Protein AF-D6LDY4-F1 (afdb_monomer)

Solvent-accessible surface area (backbone atoms only — not comparable to full-atom values): 9759 Å² total; per-residue (Å²): 135,82,81,86,78,94,55,103,76,77,83,75,87,53,51,40,56,73,52,75,70,52,51,64,79,40,75,91,55,58,61,55,62,50,23,42,50,32,28,47,78,50,68,50,75,80,69,99,48,49,58,44,52,40,61,75,59,44,64,96,78,22,54,58,22,40,50,44,35,46,74,52,56,38,39,69,49,12,28,55,31,46,43,80,23,37,33,40,80,31,57,67,91,76,53,87,40,52,39,46,50,63,82,73,73,26,68,68,47,41,54,49,43,44,44,50,48,36,51,52,48,52,56,38,53,76,69,69,53,51,70,68,58,46,32,51,51,54,50,49,53,41,49,52,50,47,50,28,31,50,60,44,78,39,59,54,53,90,61,60,68,64,79,80,76,75,74,85,124

Secondary structure (DSSP, 8-state):
-PPP---TT---S---S--HHHHHHTTTS-HHHHHHHHHHHTT-PPPSSSEEEEESS-TTT-HHHHHHHHHTT--TTSGGGEEEEE-TTS-TTT-SSPPP--SSPPHHHHHHHHHHHHHHHHHHHHTT--HHHHHHHHHHHHHHHHHHHHHTSS-SSS--PPP------

Structure (mmCIF, N/CA/C/O backbone):
data_AF-D6LDY4-F1
#
_entry.id   AF-D6LDY4-F1
#
loop_
_atom_site.group_PDB
_atom_site.id
_atom_site.type_symbol
_atom_site.label_atom_id
_atom_site.label_alt_id
_atom_site.label_comp_id
_atom_site.label_asym_id
_atom_site.label_entity_id
_atom_site.label_seq_id
_atom_site.pdbx_PDB_ins_code
_atom_site.Cartn_x
_atom_site.Cartn_y
_atom_site.Cartn_z
_atom_site.occupancy
_atom_site.B_iso_or_equiv
_atom_site.auth_seq_id
_atom_site.auth_comp_id
_atom_site.auth_asym_id
_atom_site.auth_atom_id
_atom_site.pdbx_PDB_model_num
ATOM 1 N N . MET A 1 1 ? -18.710 6.575 -5.762 1.00 29.34 1 MET A N 1
ATOM 2 C CA . MET A 1 1 ? -18.469 5.718 -6.947 1.00 29.34 1 MET A CA 1
ATOM 3 C C . MET A 1 1 ? -17.266 6.291 -7.686 1.00 29.34 1 MET A C 1
ATOM 5 O O . MET A 1 1 ? -17.396 7.316 -8.341 1.00 29.34 1 MET A O 1
ATOM 9 N N . TYR A 1 2 ? -16.072 5.734 -7.476 1.00 35.38 2 TYR A N 1
ATOM 10 C CA . TYR A 1 2 ? -14.861 6.220 -8.144 1.00 35.38 2 TYR A CA 1
ATOM 11 C C . TYR A 1 2 ? -14.843 5.720 -9.589 1.00 35.38 2 TYR A C 1
ATOM 13 O O . TYR A 1 2 ? -15.071 4.534 -9.830 1.00 35.38 2 TYR A O 1
ATOM 21 N N . LYS A 1 3 ? -14.626 6.650 -10.528 1.00 30.97 3 LYS A N 1
ATOM 22 C CA . LYS A 1 3 ? -14.571 6.395 -11.970 1.00 30.97 3 LYS A CA 1
ATOM 23 C C . LYS A 1 3 ? -13.518 5.331 -12.283 1.00 30.97 3 LYS A C 1
ATOM 25 O O . LYS A 1 3 ? -12.433 5.322 -11.706 1.00 30.97 3 LYS A O 1
ATOM 30 N N . GLU A 1 4 ? -13.899 4.424 -13.168 1.00 34.44 4 GLU A N 1
ATOM 31 C CA . GLU A 1 4 ? -13.144 3.251 -13.585 1.00 34.44 4 GLU A CA 1
ATOM 32 C C . GLU A 1 4 ? -11.808 3.659 -14.212 1.00 34.44 4 GLU A C 1
ATOM 34 O O . GLU A 1 4 ? -11.767 4.323 -15.243 1.00 34.44 4 GLU A O 1
ATOM 39 N N . VAL A 1 5 ? -10.705 3.261 -13.576 1.00 41.66 5 VAL A N 1
ATOM 40 C CA . VAL A 1 5 ? -9.378 3.275 -14.197 1.00 41.66 5 VAL A CA 1
ATOM 41 C C . VAL A 1 5 ? -9.120 1.850 -14.677 1.00 41.66 5 VAL A C 1
ATOM 43 O O . VAL A 1 5 ? -8.829 0.954 -13.879 1.00 41.66 5 VAL A O 1
ATOM 46 N N . GLU A 1 6 ? -9.325 1.622 -15.972 1.00 37.75 6 GLU A N 1
ATOM 47 C CA . GLU A 1 6 ? -9.007 0.364 -16.645 1.00 37.75 6 GLU A CA 1
ATOM 48 C C . GLU A 1 6 ? -7.483 0.190 -16.706 1.00 37.75 6 GLU A C 1
A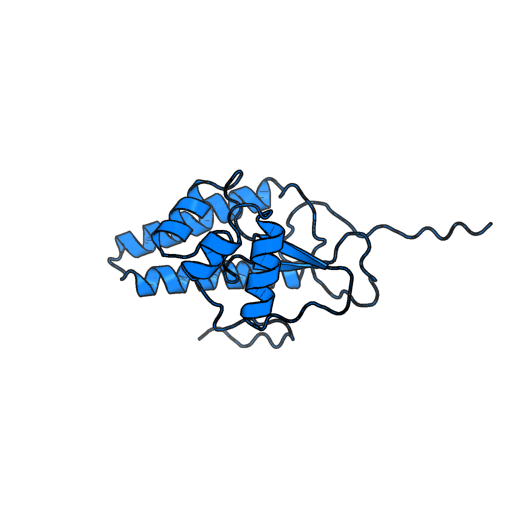TOM 50 O O . GLU A 1 6 ? -6.795 0.718 -17.574 1.00 37.75 6 GLU A O 1
ATOM 55 N N . GLY A 1 7 ? -6.935 -0.559 -15.753 1.00 40.44 7 GLY A N 1
ATOM 56 C CA . GLY A 1 7 ? -5.542 -0.986 -15.749 1.00 40.44 7 GLY A CA 1
ATOM 57 C C . GLY A 1 7 ? -5.436 -2.361 -15.106 1.00 40.44 7 GLY A C 1
ATOM 58 O O . GLY A 1 7 ? -6.039 -2.609 -14.064 1.00 40.44 7 GLY A O 1
ATOM 59 N N . LYS A 1 8 ? -4.666 -3.262 -15.724 1.00 41.66 8 LYS A N 1
ATOM 60 C CA . LYS A 1 8 ? -4.522 -4.708 -15.434 1.00 41.66 8 LYS A CA 1
ATOM 61 C C . LYS A 1 8 ? -4.072 -5.085 -14.003 1.00 41.66 8 LYS A C 1
ATOM 63 O O . LYS A 1 8 ? -3.804 -6.253 -13.748 1.00 41.66 8 LYS A O 1
ATOM 68 N N . ASN A 1 9 ? -4.023 -4.130 -13.074 1.00 42.56 9 ASN A N 1
ATOM 69 C CA . ASN A 1 9 ? -3.459 -4.251 -11.730 1.00 42.56 9 ASN A CA 1
ATOM 70 C C . ASN A 1 9 ? -4.384 -3.699 -10.620 1.00 42.56 9 ASN A C 1
ATOM 72 O O . ASN A 1 9 ? -3.908 -3.389 -9.526 1.00 42.56 9 ASN A O 1
ATOM 76 N N . LYS A 1 10 ? -5.697 -3.547 -10.862 1.00 43.72 10 LYS A N 1
ATOM 77 C CA . LYS A 1 10 ? -6.640 -3.204 -9.784 1.00 43.72 10 LYS A CA 1
ATOM 78 C C . LYS A 1 10 ? -6.802 -4.412 -8.861 1.00 43.72 10 LYS A C 1
ATOM 80 O O . LYS A 1 10 ? -7.356 -5.432 -9.258 1.00 43.72 10 LYS A O 1
ATOM 85 N N . VAL A 1 11 ? -6.325 -4.288 -7.626 1.00 51.50 11 VAL A N 1
ATOM 86 C CA . VAL A 1 11 ? -6.517 -5.313 -6.601 1.00 51.50 11 VAL A CA 1
ATOM 87 C C . VAL A 1 11 ? -7.669 -4.882 -5.695 1.00 51.50 11 VAL A C 1
ATOM 89 O O . VAL A 1 11 ? -7.511 -4.018 -4.839 1.00 51.50 11 VAL A O 1
ATOM 92 N N . THR A 1 12 ? -8.852 -5.448 -5.918 1.00 53.75 12 THR A N 1
ATOM 93 C CA . THR A 1 12 ? -10.026 -5.282 -5.046 1.00 53.75 12 THR A CA 1
ATOM 94 C C . THR A 1 12 ? -10.229 -6.537 -4.209 1.00 53.75 12 THR A C 1
ATOM 96 O O . THR A 1 12 ? -9.992 -7.632 -4.711 1.00 53.75 12 THR A O 1
ATOM 99 N N . ASN A 1 13 ? -10.715 -6.387 -2.973 1.00 58.34 13 ASN A N 1
ATOM 100 C CA . ASN A 1 13 ? -10.979 -7.483 -2.024 1.00 58.34 13 ASN A CA 1
ATOM 101 C C . ASN A 1 13 ? -9.713 -8.224 -1.566 1.00 58.34 13 ASN A C 1
ATOM 103 O O . ASN A 1 13 ? -9.595 -9.441 -1.696 1.00 58.34 13 ASN A O 1
ATOM 107 N N . ILE A 1 14 ? -8.759 -7.473 -1.018 1.00 67.38 14 ILE A N 1
ATOM 108 C CA . ILE A 1 14 ? -7.508 -8.021 -0.496 1.00 67.38 14 ILE A CA 1
ATOM 109 C C . ILE A 1 14 ? -7.706 -8.524 0.947 1.00 67.38 14 ILE A C 1
ATOM 111 O O . ILE A 1 14 ? -8.329 -7.820 1.745 1.00 67.38 14 ILE A O 1
ATOM 115 N N . PRO A 1 15 ? -7.172 -9.703 1.325 1.00 66.31 15 PRO A N 1
ATOM 116 C CA . PRO A 1 15 ? -7.128 -10.153 2.710 1.00 66.31 15 PRO A CA 1
ATOM 117 C C . PRO A 1 15 ? -6.442 -9.121 3.607 1.00 66.31 15 PRO A C 1
ATOM 119 O O . PRO A 1 15 ? -5.297 -8.734 3.372 1.00 66.31 15 PRO A O 1
ATOM 122 N N . LYS A 1 16 ? -7.166 -8.705 4.648 1.00 66.75 16 LYS A N 1
ATOM 123 C CA . LYS A 1 16 ? -6.793 -7.599 5.538 1.00 66.75 16 LYS A CA 1
ATOM 124 C C . LYS A 1 16 ? -5.811 -8.018 6.627 1.00 66.75 16 LYS A C 1
ATOM 126 O O . LYS A 1 16 ? -5.003 -7.202 7.055 1.00 66.75 16 LYS A O 1
ATOM 131 N N . ASN A 1 17 ? -5.845 -9.292 7.021 1.00 69.38 17 ASN A N 1
ATOM 132 C CA . ASN A 1 17 ? -5.024 -9.852 8.086 1.00 69.38 17 ASN A CA 1
ATOM 133 C C . ASN A 1 17 ? -4.509 -11.244 7.738 1.00 69.38 17 ASN A C 1
ATOM 135 O O . ASN A 1 17 ? -5.203 -12.040 7.105 1.00 69.38 17 ASN A O 1
ATOM 139 N N . LEU A 1 18 ? -3.325 -11.549 8.265 1.00 68.12 18 LEU A N 1
ATOM 140 C CA . LEU A 1 18 ? -2.859 -12.921 8.410 1.00 68.12 18 LEU A CA 1
ATOM 141 C C . LEU A 1 18 ? -3.775 -13.672 9.381 1.00 68.12 18 LEU A C 1
ATOM 143 O O . LEU A 1 18 ? -4.138 -13.172 10.448 1.00 68.12 18 LEU A O 1
ATOM 147 N N . THR A 1 19 ? -4.085 -14.922 9.067 1.00 73.69 19 THR A N 1
ATOM 148 C CA . THR A 1 19 ? -4.663 -15.838 10.053 1.00 73.69 19 THR A CA 1
ATOM 149 C C . THR A 1 19 ? -3.661 -16.104 11.184 1.00 73.69 19 THR A C 1
ATOM 151 O O . THR A 1 19 ? -2.444 -16.040 10.989 1.00 73.69 19 THR A O 1
ATOM 154 N N . LYS A 1 20 ? -4.144 -16.491 12.375 1.00 71.75 20 LYS A N 1
ATOM 155 C CA . LYS A 1 20 ? -3.275 -16.886 13.508 1.00 71.75 20 LYS A CA 1
ATOM 156 C C . LYS A 1 20 ? -2.221 -17.926 13.106 1.00 71.75 20 LYS A C 1
ATOM 158 O O . LYS A 1 20 ? -1.053 -17.803 13.463 1.00 71.75 20 LYS A O 1
ATOM 163 N N . LYS A 1 21 ? -2.628 -18.896 12.284 1.00 75.69 21 LYS A N 1
ATOM 164 C CA . LYS A 1 21 ? -1.757 -19.938 11.731 1.00 75.69 21 LYS A CA 1
ATOM 165 C C . LYS A 1 21 ? -0.686 -19.369 10.798 1.00 75.69 21 LYS A C 1
ATOM 167 O O . LYS A 1 21 ? 0.436 -19.868 10.773 1.00 75.69 21 LYS A O 1
ATOM 172 N N . GLU A 1 22 ? -0.999 -18.352 10.002 1.00 77.19 22 GLU A N 1
ATOM 173 C CA . GLU A 1 22 ? 0.002 -17.714 9.147 1.00 77.19 22 GLU A CA 1
ATOM 174 C C . GLU A 1 22 ? 0.990 -16.869 9.950 1.00 77.19 22 GLU A C 1
ATOM 176 O O . GLU A 1 22 ? 2.180 -16.929 9.652 1.00 77.19 22 GLU A O 1
ATOM 181 N N . MET A 1 23 ? 0.543 -16.153 10.986 1.00 72.56 23 MET A N 1
ATOM 182 C CA . MET A 1 23 ? 1.443 -15.412 11.879 1.00 72.56 23 MET A CA 1
ATOM 183 C C . MET A 1 23 ? 2.473 -16.342 12.536 1.00 72.56 23 MET A C 1
ATOM 185 O O . MET A 1 23 ? 3.674 -16.073 12.498 1.00 72.56 23 MET A O 1
ATOM 189 N N . GLU A 1 24 ? 2.027 -17.485 13.059 1.00 74.50 24 GLU A N 1
ATOM 190 C CA . GLU A 1 24 ? 2.900 -18.475 13.699 1.00 74.50 24 GLU A CA 1
ATOM 191 C C . GLU A 1 24 ? 3.917 -19.080 12.717 1.00 74.50 24 GLU A C 1
ATOM 193 O O . GLU A 1 24 ? 5.118 -19.111 12.987 1.00 74.50 24 GLU A O 1
ATOM 198 N N . ASN A 1 25 ? 3.467 -19.441 11.512 1.00 78.81 25 ASN A N 1
ATOM 199 C CA . ASN A 1 25 ? 4.325 -19.972 10.445 1.00 78.81 25 ASN A CA 1
ATOM 200 C C . ASN A 1 25 ? 5.356 -18.970 9.897 1.00 78.81 25 ASN A C 1
ATOM 202 O O . ASN A 1 25 ? 6.227 -19.339 9.097 1.00 78.81 25 ASN A O 1
ATOM 206 N N . ASN A 1 26 ? 5.231 -17.695 10.257 1.00 80.38 26 ASN A N 1
ATOM 207 C CA . ASN A 1 26 ? 6.032 -16.608 9.716 1.00 80.38 26 ASN A CA 1
ATOM 208 C C . ASN A 1 26 ? 6.935 -15.938 10.763 1.00 80.38 26 ASN A C 1
ATOM 210 O O . ASN A 1 26 ? 7.699 -15.050 10.394 1.00 80.38 26 ASN A O 1
ATOM 214 N N . LYS A 1 27 ? 6.940 -16.419 12.016 1.00 74.44 27 LYS A N 1
ATOM 215 C CA . LYS A 1 27 ? 7.660 -15.827 13.161 1.00 74.44 27 LYS A CA 1
ATOM 216 C C . LYS A 1 27 ? 9.156 -15.551 12.928 1.00 74.44 27 LYS A C 1
ATOM 218 O O . LYS A 1 27 ? 9.689 -14.609 13.498 1.00 74.44 27 LYS A O 1
ATOM 223 N N . ASN A 1 28 ? 9.816 -16.328 12.064 1.00 82.31 28 ASN A N 1
ATOM 224 C CA . ASN A 1 28 ? 11.250 -16.197 11.756 1.00 82.31 28 ASN A CA 1
ATOM 225 C C . ASN A 1 28 ? 11.534 -15.738 10.311 1.00 82.31 28 ASN A C 1
ATOM 227 O O . ASN A 1 28 ? 12.648 -15.903 9.815 1.00 82.31 28 ASN A O 1
ATOM 231 N N . LYS A 1 29 ? 10.533 -15.221 9.586 1.00 86.38 29 LYS A N 1
ATOM 232 C CA . LYS A 1 29 ? 10.688 -14.789 8.188 1.00 86.38 29 LYS A CA 1
ATOM 233 C C . LYS A 1 29 ? 10.814 -13.276 8.094 1.00 86.38 29 LYS A C 1
ATOM 235 O O . LYS A 1 29 ? 10.184 -12.538 8.837 1.00 86.38 29 LYS A O 1
ATOM 240 N N . ALA A 1 30 ? 11.578 -12.810 7.110 1.00 88.44 30 ALA A N 1
ATOM 241 C CA . ALA A 1 30 ? 11.632 -11.389 6.792 1.00 88.44 30 ALA A CA 1
ATOM 242 C C . ALA A 1 30 ? 10.253 -10.877 6.336 1.00 88.44 30 ALA A C 1
ATOM 244 O O . ALA A 1 30 ? 9.633 -11.503 5.474 1.00 88.44 30 ALA A O 1
ATOM 245 N N . ASN A 1 31 ? 9.836 -9.697 6.813 1.00 89.69 31 ASN A N 1
ATOM 246 C CA . ASN A 1 31 ? 8.549 -9.061 6.480 1.00 89.69 31 ASN A CA 1
ATOM 247 C C . ASN A 1 31 ? 8.245 -9.072 4.973 1.00 89.69 31 ASN A C 1
ATOM 249 O O . ASN A 1 31 ? 7.165 -9.461 4.546 1.00 89.69 31 ASN A O 1
ATOM 253 N N . SER A 1 32 ? 9.226 -8.746 4.124 1.00 87.88 32 SER A N 1
ATOM 254 C CA . SER A 1 32 ? 9.041 -8.773 2.658 1.00 87.88 32 SER A CA 1
ATOM 255 C C . SER A 1 32 ? 8.679 -10.154 2.085 1.00 87.88 32 SER A C 1
ATOM 257 O O . SER A 1 32 ? 7.944 -10.233 1.107 1.00 87.88 32 SER A O 1
ATOM 259 N N . LYS A 1 33 ? 9.153 -11.253 2.690 1.00 92.19 33 LYS A N 1
ATOM 260 C CA . LYS A 1 33 ? 8.790 -12.623 2.289 1.00 92.19 33 LYS A CA 1
ATOM 261 C C . LYS A 1 33 ? 7.397 -13.006 2.781 1.00 92.19 33 LYS A C 1
ATOM 263 O O . LYS A 1 33 ? 6.709 -13.769 2.109 1.00 92.19 33 LYS A O 1
ATOM 268 N N . ILE A 1 34 ? 6.993 -12.483 3.938 1.00 92.75 34 ILE A N 1
ATOM 269 C CA . ILE A 1 34 ? 5.633 -12.644 4.460 1.00 92.75 34 ILE A CA 1
ATOM 270 C C . ILE A 1 34 ? 4.658 -11.934 3.521 1.00 92.75 34 ILE A C 1
ATOM 272 O O . ILE A 1 34 ? 3.745 -12.577 3.007 1.00 92.75 34 ILE A O 1
ATOM 276 N N . LEU A 1 35 ? 4.921 -10.659 3.219 1.00 92.94 35 LEU A N 1
ATOM 277 C CA . LEU A 1 35 ? 4.114 -9.854 2.307 1.00 92.94 35 LEU A CA 1
ATOM 278 C C . LEU A 1 35 ? 4.014 -10.481 0.911 1.00 92.94 35 LEU A C 1
ATOM 280 O O . LEU A 1 35 ? 2.925 -10.573 0.359 1.00 92.94 35 LEU A O 1
ATOM 284 N N . ASP A 1 36 ? 5.129 -10.971 0.358 1.00 93.69 36 ASP A N 1
ATOM 285 C CA . ASP A 1 36 ? 5.141 -11.671 -0.932 1.00 93.69 36 ASP A CA 1
ATOM 286 C C . ASP A 1 36 ? 4.162 -12.852 -0.959 1.00 93.69 36 ASP A C 1
ATOM 288 O O . ASP A 1 36 ? 3.430 -13.046 -1.928 1.00 93.69 36 ASP A O 1
ATOM 292 N N . LYS A 1 37 ? 4.126 -13.645 0.117 1.00 91.81 37 LYS A N 1
ATOM 293 C CA . LYS A 1 37 ? 3.194 -14.767 0.231 1.00 91.81 37 LYS A CA 1
ATOM 294 C C . LYS A 1 37 ? 1.752 -14.286 0.392 1.00 91.81 37 LYS A C 1
ATOM 296 O O . LYS A 1 37 ? 0.860 -14.884 -0.198 1.00 91.81 37 LYS A O 1
ATOM 301 N N . GLN A 1 38 ? 1.523 -13.223 1.161 1.00 90.31 38 GLN A N 1
ATOM 302 C CA . GLN A 1 38 ? 0.185 -12.660 1.349 1.00 90.31 38 GLN A CA 1
ATOM 303 C C . GLN A 1 38 ? -0.390 -12.110 0.042 1.00 90.31 38 GLN A C 1
ATOM 305 O O . GLN A 1 38 ? -1.533 -12.412 -0.281 1.00 90.31 38 GLN A O 1
ATOM 310 N N . LEU A 1 39 ? 0.407 -11.391 -0.753 1.00 91.50 39 LEU A N 1
ATOM 311 C CA . LEU A 1 39 ? 0.003 -10.920 -2.081 1.00 91.50 39 LEU A CA 1
ATOM 312 C C . LEU A 1 39 ? -0.412 -12.091 -2.989 1.00 91.50 39 LEU A C 1
ATOM 314 O O . LEU A 1 39 ? -1.477 -12.050 -3.599 1.00 91.50 39 LEU A O 1
ATOM 318 N N . GLN A 1 40 ? 0.370 -13.172 -3.019 1.00 90.62 40 GLN A N 1
ATOM 319 C CA . GLN A 1 40 ? 0.029 -14.371 -3.798 1.00 90.62 40 GLN A CA 1
ATOM 320 C C . GLN A 1 40 ? -1.230 -15.081 -3.281 1.00 90.62 40 GLN A C 1
ATOM 322 O O . GLN A 1 40 ? -2.091 -15.446 -4.078 1.00 90.62 40 GLN A O 1
ATOM 327 N N . ASN A 1 41 ? -1.372 -15.242 -1.960 1.00 86.81 41 ASN A N 1
ATOM 328 C CA . ASN A 1 41 ? -2.572 -15.815 -1.339 1.00 86.81 41 ASN A CA 1
ATOM 329 C C . ASN A 1 41 ? -3.828 -14.980 -1.646 1.00 86.81 41 ASN A C 1
ATOM 331 O O . ASN A 1 41 ? -4.916 -15.530 -1.781 1.00 86.81 41 ASN A O 1
ATOM 335 N N . ALA A 1 42 ? -3.664 -13.663 -1.791 1.00 84.88 42 ALA A N 1
ATOM 336 C CA . ALA A 1 42 ? -4.703 -12.720 -2.194 1.00 84.88 42 ALA A CA 1
ATOM 337 C C . ALA A 1 42 ? -5.021 -12.744 -3.701 1.00 84.88 42 ALA A C 1
ATOM 339 O O . ALA A 1 42 ? -5.832 -11.948 -4.168 1.00 84.88 42 ALA A O 1
ATOM 340 N N . GLY A 1 43 ? -4.363 -13.604 -4.485 1.00 86.94 43 GLY A N 1
ATOM 341 C CA . GLY A 1 43 ? -4.541 -13.675 -5.935 1.00 86.94 43 GLY A CA 1
ATOM 342 C C . GLY A 1 43 ? -3.829 -12.569 -6.720 1.00 86.94 43 GLY A C 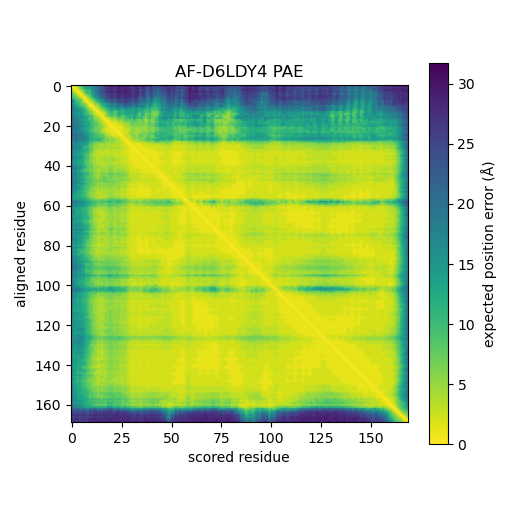1
ATOM 343 O O . GLY A 1 43 ? -4.025 -12.467 -7.933 1.00 86.94 43 GLY A O 1
ATOM 344 N N . VAL A 1 44 ? -2.976 -11.760 -6.076 1.00 87.06 44 VAL A N 1
ATOM 345 C CA . VAL A 1 44 ? -2.143 -10.771 -6.772 1.00 87.06 44 VAL A CA 1
ATOM 346 C C . VAL A 1 44 ? -1.064 -11.512 -7.548 1.00 87.06 44 VAL A C 1
ATOM 348 O O . VAL A 1 44 ? -0.128 -12.080 -6.979 1.00 87.06 44 VAL A O 1
ATOM 351 N N . LYS A 1 45 ? -1.197 -11.516 -8.875 1.00 87.81 45 LYS A N 1
ATOM 352 C CA . LYS A 1 45 ? -0.229 -12.161 -9.761 1.00 87.81 45 LYS A CA 1
ATOM 353 C C . LYS A 1 45 ? 1.079 -11.378 -9.755 1.00 87.81 45 LYS A C 1
ATOM 355 O O . LYS A 1 45 ? 1.080 -10.155 -9.880 1.00 87.81 45 LYS A O 1
ATOM 360 N N . LYS A 1 46 ? 2.199 -12.097 -9.652 1.00 90.94 46 LYS A N 1
ATOM 361 C CA . LYS A 1 46 ? 3.513 -11.503 -9.897 1.00 90.94 46 LYS A CA 1
ATOM 362 C C . LYS A 1 46 ? 3.600 -11.061 -11.359 1.00 90.94 46 LYS A C 1
ATOM 364 O O . LYS A 1 46 ? 3.264 -11.863 -12.233 1.00 90.94 46 LYS A O 1
ATOM 369 N N . PRO A 1 47 ? 4.052 -9.829 -11.626 1.00 91.19 47 PRO A N 1
ATOM 370 C CA . PRO A 1 47 ? 4.353 -9.403 -12.983 1.00 91.19 47 PRO A CA 1
ATOM 371 C C . PRO A 1 47 ? 5.418 -10.290 -13.641 1.00 91.19 47 PRO A C 1
ATOM 373 O O . PRO A 1 47 ? 6.289 -10.829 -12.955 1.00 91.19 47 PRO A O 1
ATOM 376 N N . ASP A 1 48 ? 5.386 -10.392 -14.972 1.00 91.31 48 ASP A N 1
ATOM 377 C CA . ASP A 1 48 ? 6.366 -11.142 -15.778 1.00 91.31 48 ASP A CA 1
ATOM 378 C C . ASP A 1 48 ? 7.693 -10.369 -15.961 1.00 91.31 48 ASP A C 1
ATOM 380 O O . ASP A 1 48 ? 8.234 -10.224 -17.055 1.00 91.31 48 ASP A O 1
ATOM 384 N N . TYR A 1 49 ? 8.221 -9.819 -14.868 1.00 93.31 49 TYR A N 1
ATOM 385 C CA . TYR A 1 49 ? 9.533 -9.179 -14.789 1.00 93.31 49 TYR A CA 1
AT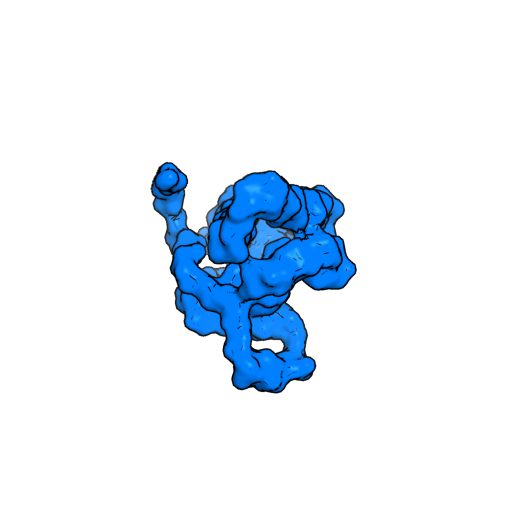OM 386 C C . TYR A 1 49 ? 10.109 -9.329 -13.377 1.00 93.31 49 TYR A C 1
ATOM 388 O O . TYR A 1 49 ? 9.394 -9.641 -12.421 1.00 93.31 49 TYR A O 1
ATOM 396 N N . ASN A 1 50 ? 11.413 -9.072 -13.217 1.00 94.88 50 ASN A N 1
ATOM 397 C CA . ASN A 1 50 ? 12.058 -9.112 -11.902 1.00 94.88 50 ASN A CA 1
ATOM 398 C C . ASN A 1 50 ? 11.428 -8.073 -10.967 1.00 94.88 50 ASN A C 1
ATOM 400 O O . ASN A 1 50 ? 11.727 -6.882 -11.066 1.00 94.88 50 ASN A O 1
ATOM 404 N N . CYS A 1 51 ? 10.593 -8.525 -10.037 1.00 95.38 51 CYS A N 1
ATOM 405 C CA . CYS A 1 51 ? 9.857 -7.693 -9.094 1.00 95.38 51 CYS A CA 1
ATOM 406 C C . CYS A 1 51 ? 10.116 -8.106 -7.640 1.00 95.38 51 CYS A C 1
ATOM 408 O O . CYS A 1 51 ? 10.623 -9.192 -7.350 1.00 95.38 51 CYS A O 1
ATOM 410 N N . ALA A 1 52 ? 9.760 -7.222 -6.712 1.00 95.12 52 ALA A N 1
ATOM 411 C CA . ALA A 1 52 ? 9.778 -7.491 -5.281 1.00 95.12 52 ALA A CA 1
ATOM 412 C C . ALA A 1 52 ? 8.512 -6.941 -4.614 1.00 95.12 52 ALA A C 1
ATOM 414 O O . ALA A 1 52 ? 7.955 -5.935 -5.056 1.00 95.12 52 ALA A O 1
ATOM 415 N N . ALA A 1 53 ? 8.070 -7.608 -3.546 1.00 95.19 53 ALA A N 1
ATOM 416 C CA . ALA A 1 53 ? 6.994 -7.112 -2.698 1.00 95.19 53 ALA A CA 1
ATOM 417 C C . ALA A 1 53 ? 7.471 -5.878 -1.915 1.00 95.19 53 ALA A C 1
ATOM 419 O O . ALA A 1 53 ? 8.491 -5.933 -1.219 1.00 95.19 53 ALA A O 1
ATOM 420 N N . HIS A 1 54 ? 6.720 -4.788 -2.031 1.00 95.00 54 HIS A N 1
ATOM 421 C CA . HIS A 1 54 ? 6.953 -3.513 -1.371 1.00 95.00 54 HIS A CA 1
ATOM 422 C C . HIS A 1 54 ? 5.839 -3.229 -0.365 1.00 95.00 54 HIS A C 1
ATOM 424 O O . HIS A 1 54 ? 4.660 -3.277 -0.718 1.00 95.00 54 HIS A O 1
ATOM 430 N N . HIS A 1 55 ? 6.223 -2.908 0.866 1.00 95.12 55 HIS A N 1
ATOM 431 C CA . HIS A 1 55 ? 5.320 -2.391 1.891 1.00 95.12 55 HIS A CA 1
ATOM 432 C C . HIS A 1 55 ? 4.985 -0.929 1.597 1.00 95.12 55 HIS A C 1
ATOM 434 O O . HIS A 1 55 ? 5.904 -0.119 1.486 1.00 95.12 55 HIS A O 1
ATOM 440 N N . LEU A 1 56 ? 3.698 -0.586 1.500 1.00 95.50 56 LEU A N 1
ATOM 441 C CA . LEU A 1 56 ? 3.267 0.802 1.308 1.00 95.50 56 LEU A CA 1
ATOM 442 C C . LEU A 1 56 ? 3.628 1.635 2.544 1.00 95.50 56 LEU A C 1
ATOM 444 O O . LEU A 1 56 ? 4.369 2.610 2.428 1.00 95.50 56 LEU A O 1
ATOM 448 N N . VAL A 1 57 ? 3.183 1.192 3.721 1.00 95.88 57 VAL A N 1
ATOM 449 C CA . VAL A 1 57 ? 3.584 1.703 5.038 1.00 95.88 57 VAL A CA 1
ATOM 450 C C . VAL A 1 57 ? 4.568 0.725 5.681 1.00 95.88 57 VAL A C 1
ATOM 452 O O . VAL A 1 57 ? 4.359 -0.486 5.630 1.00 95.88 57 VAL A O 1
ATOM 455 N N . SER A 1 58 ? 5.643 1.234 6.294 1.00 87.81 58 SER A N 1
ATOM 456 C CA . SER A 1 58 ? 6.661 0.428 6.992 1.00 87.81 58 SER A CA 1
ATOM 457 C C . SER A 1 58 ? 6.737 0.783 8.477 1.00 87.81 58 SER A C 1
ATOM 459 O O . SER A 1 58 ? 6.956 1.940 8.825 1.00 87.81 58 SER A O 1
ATOM 461 N N . ASP A 1 59 ? 6.682 -0.238 9.330 1.00 80.31 59 ASP A N 1
ATOM 462 C CA . ASP A 1 59 ? 6.735 -0.157 10.796 1.00 80.31 59 ASP A CA 1
ATOM 463 C C . ASP A 1 59 ? 7.879 0.699 11.358 1.00 80.31 59 ASP A C 1
ATOM 465 O O . ASP A 1 59 ? 7.641 1.636 12.118 1.00 80.31 59 ASP A O 1
ATOM 469 N N . ALA A 1 60 ? 9.122 0.427 10.960 1.00 84.12 60 ALA A N 1
ATOM 470 C CA . ALA A 1 60 ? 10.298 1.060 11.553 1.00 84.12 60 ALA A CA 1
ATOM 471 C C . ALA A 1 60 ? 10.461 2.543 11.181 1.00 84.12 60 ALA A C 1
ATOM 473 O O . ALA A 1 60 ? 11.177 3.276 11.861 1.00 84.12 60 ALA A O 1
ATOM 474 N N . THR A 1 61 ? 9.849 2.988 10.078 1.00 89.00 61 THR A N 1
ATOM 475 C CA . THR A 1 61 ? 10.088 4.332 9.512 1.00 89.00 61 THR A CA 1
ATOM 476 C C . THR A 1 61 ? 8.831 5.182 9.361 1.00 89.00 61 THR A C 1
ATOM 478 O O . THR A 1 61 ? 8.950 6.361 9.033 1.00 89.00 61 THR A O 1
ATOM 481 N N . MET A 1 62 ? 7.656 4.601 9.611 1.00 95.75 62 MET A N 1
ATOM 482 C CA . MET A 1 62 ? 6.348 5.257 9.596 1.00 95.75 62 MET A CA 1
ATOM 483 C C . MET A 1 62 ? 5.494 4.747 10.780 1.00 95.75 62 MET A C 1
ATOM 485 O O . MET A 1 62 ? 4.518 4.008 10.588 1.00 95.75 62 MET A O 1
ATOM 489 N N . PRO A 1 63 ? 5.879 5.070 12.031 1.00 96.50 63 PRO A N 1
ATOM 490 C CA . PRO A 1 63 ? 5.246 4.517 13.226 1.00 96.50 63 PRO A CA 1
ATOM 491 C C . PRO A 1 63 ? 3.805 4.999 13.469 1.00 96.50 63 PRO A C 1
ATOM 493 O O . PRO A 1 63 ? 2.998 4.216 13.974 1.00 96.50 63 PRO A O 1
ATOM 496 N N . LYS A 1 64 ? 3.441 6.246 13.131 1.00 97.62 64 LYS A N 1
ATOM 497 C CA . LYS A 1 64 ? 2.068 6.751 13.316 1.00 97.62 64 LYS A CA 1
ATOM 498 C C . LYS A 1 64 ? 1.125 6.128 12.301 1.00 97.62 64 LYS A C 1
ATOM 500 O O . LYS A 1 64 ? 0.065 5.645 12.694 1.00 97.62 64 LYS A O 1
ATOM 505 N N . ALA A 1 65 ? 1.538 6.067 11.034 1.00 98.00 65 ALA A N 1
ATOM 506 C CA . ALA A 1 65 ? 0.769 5.392 9.994 1.00 98.00 65 ALA A CA 1
ATOM 507 C C . ALA A 1 65 ? 0.575 3.912 10.349 1.00 98.00 65 ALA A C 1
ATOM 509 O O . ALA A 1 65 ? -0.543 3.408 10.333 1.00 98.00 65 ALA A O 1
ATOM 510 N N . THR A 1 66 ? 1.641 3.235 10.787 1.00 96.88 66 THR A N 1
ATOM 511 C CA . THR A 1 66 ? 1.570 1.834 11.233 1.00 96.88 66 THR A CA 1
ATOM 512 C C . THR A 1 66 ? 0.613 1.651 12.411 1.00 96.88 66 THR A C 1
ATOM 514 O O . THR A 1 66 ? -0.182 0.713 12.426 1.00 96.88 66 THR A O 1
ATOM 517 N N . LYS A 1 67 ? 0.652 2.547 13.405 1.00 96.81 67 LYS A N 1
ATOM 518 C CA . LYS A 1 67 ? -0.258 2.500 14.557 1.00 96.81 67 LYS A CA 1
ATOM 519 C C . LYS A 1 67 ? -1.719 2.676 14.135 1.00 96.81 67 LYS A C 1
ATOM 521 O O . LYS A 1 67 ? -2.569 1.937 14.627 1.00 96.81 67 LYS A O 1
ATOM 526 N N . ALA A 1 68 ? -2.002 3.622 13.242 1.00 97.38 68 ALA A N 1
ATOM 527 C CA . ALA A 1 68 ? -3.346 3.862 12.724 1.00 97.38 68 ALA A CA 1
ATOM 528 C C . ALA A 1 68 ? -3.872 2.654 11.928 1.00 97.38 68 ALA A C 1
ATOM 530 O O . ALA A 1 68 ? -4.964 2.175 12.218 1.00 97.38 68 ALA A O 1
ATOM 531 N N . LEU A 1 69 ? -3.069 2.082 11.023 1.00 96.69 69 LEU A N 1
ATOM 532 C CA . LEU A 1 69 ? -3.447 0.867 10.287 1.00 96.69 69 LEU A CA 1
ATOM 533 C C . LEU A 1 69 ? -3.737 -0.315 11.224 1.00 96.69 69 LEU A C 1
ATOM 535 O O . LEU A 1 69 ? -4.781 -0.956 11.109 1.00 96.69 69 LEU A O 1
ATOM 539 N N . ASN A 1 70 ? -2.866 -0.564 12.206 1.00 94.75 70 ASN A N 1
ATOM 540 C CA . ASN A 1 70 ? -3.060 -1.648 13.171 1.00 94.75 70 ASN A CA 1
ATOM 541 C C . ASN A 1 70 ? -4.318 -1.455 14.032 1.00 94.75 70 ASN A C 1
ATOM 543 O O . ASN A 1 70 ? -5.006 -2.435 14.318 1.00 94.75 70 ASN A O 1
ATOM 547 N N . LYS A 1 71 ? -4.646 -0.212 14.427 1.00 96.06 71 LYS A N 1
ATOM 548 C CA . LYS A 1 71 ? -5.882 0.102 15.172 1.00 96.06 71 LYS A CA 1
ATOM 549 C C . LYS A 1 71 ? -7.114 -0.391 14.411 1.00 96.06 71 LYS A C 1
ATOM 551 O O . LYS A 1 71 ? -8.005 -0.972 15.023 1.00 96.06 71 LYS A O 1
ATOM 556 N N . TYR A 1 72 ? -7.110 -0.243 13.089 1.00 95.06 72 TYR A N 1
ATOM 557 C CA . TYR A 1 72 ? -8.196 -0.655 12.199 1.00 95.06 72 TYR A CA 1
ATOM 558 C C . TYR A 1 72 ? -7.960 -2.010 11.521 1.00 95.06 72 TYR A C 1
ATOM 560 O O . TYR A 1 72 ? -8.571 -2.321 10.501 1.00 95.06 72 TYR A O 1
ATOM 568 N N . GLY A 1 73 ? -7.105 -2.854 12.107 1.00 92.06 73 GLY A N 1
ATOM 569 C CA . GLY A 1 73 ? -6.978 -4.253 11.707 1.00 92.06 73 GLY A CA 1
ATOM 570 C C . GLY A 1 73 ? -6.349 -4.449 10.329 1.00 92.06 73 GLY A C 1
ATOM 571 O O . GLY A 1 73 ? -6.688 -5.420 9.657 1.00 92.06 73 GLY A O 1
ATOM 572 N N . ILE A 1 74 ? -5.467 -3.541 9.906 1.00 92.06 74 ILE A N 1
ATOM 573 C CA . ILE A 1 74 ? -4.641 -3.672 8.702 1.00 92.06 74 ILE A CA 1
ATOM 574 C C . ILE A 1 74 ? -3.200 -3.919 9.157 1.00 92.06 74 ILE A C 1
ATOM 576 O O . ILE A 1 74 ? -2.474 -2.994 9.519 1.00 92.06 74 ILE A O 1
ATOM 580 N N . GLU A 1 75 ? -2.793 -5.188 9.178 1.00 90.25 75 GLU A N 1
ATOM 581 C CA . GLU A 1 75 ? -1.461 -5.593 9.644 1.00 90.25 75 GLU A CA 1
ATOM 582 C C . GLU A 1 75 ? -0.358 -5.222 8.634 1.00 90.25 75 GLU A C 1
ATOM 584 O O . GLU A 1 75 ? -0.596 -5.149 7.427 1.00 90.25 75 GLU A O 1
ATOM 589 N N . ILE A 1 76 ? 0.878 -4.997 9.098 1.00 89.75 76 ILE A N 1
ATOM 590 C CA . ILE A 1 76 ? 1.959 -4.486 8.238 1.00 89.75 76 ILE A CA 1
ATOM 591 C C . ILE A 1 76 ? 2.267 -5.408 7.048 1.00 89.75 76 ILE A C 1
ATOM 593 O O . ILE A 1 76 ? 2.540 -4.928 5.954 1.00 89.75 76 ILE A O 1
ATOM 597 N N . ASN A 1 77 ? 2.197 -6.724 7.218 1.00 91.88 77 ASN A N 1
ATOM 598 C CA . ASN A 1 77 ? 2.417 -7.722 6.176 1.00 91.88 77 ASN A CA 1
ATOM 599 C C . ASN A 1 77 ? 1.132 -8.134 5.447 1.00 91.88 77 ASN A C 1
ATOM 601 O O . ASN A 1 77 ? 1.183 -9.031 4.602 1.00 91.88 77 ASN A O 1
ATOM 605 N N . SER A 1 78 ? 0.003 -7.491 5.747 1.00 90.88 78 SER A N 1
ATOM 606 C CA . SER A 1 78 ? -1.234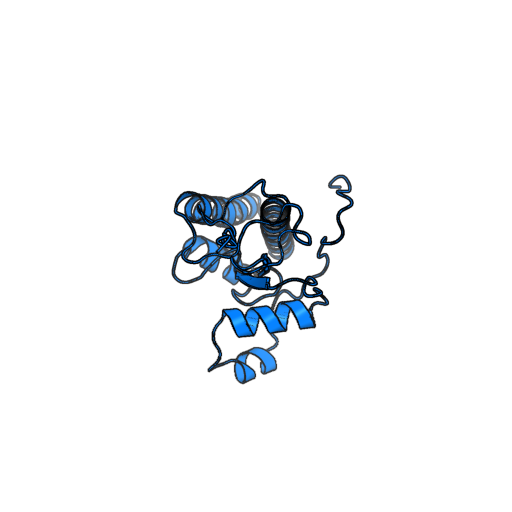 -7.630 4.990 1.00 90.88 78 SER A CA 1
ATOM 607 C C . SER A 1 78 ? -0.999 -7.334 3.514 1.00 90.88 78 SER A C 1
ATOM 609 O O . SER A 1 78 ? -0.302 -6.381 3.155 1.00 90.88 78 SER A O 1
ATOM 611 N N . ALA A 1 79 ? -1.642 -8.103 2.638 1.00 91.50 79 ALA A N 1
ATOM 612 C CA . ALA A 1 79 ? -1.616 -7.811 1.212 1.00 91.50 79 ALA A CA 1
ATOM 613 C C . ALA A 1 79 ? -2.216 -6.419 0.912 1.00 91.50 79 ALA A C 1
ATOM 615 O O . ALA A 1 79 ? -1.799 -5.769 -0.050 1.00 91.50 79 ALA A O 1
ATOM 616 N N . THR A 1 80 ? -3.127 -5.917 1.761 1.00 91.75 80 THR A N 1
ATOM 617 C CA . THR A 1 80 ? -3.689 -4.559 1.671 1.00 91.75 80 THR A CA 1
ATOM 618 C C . THR A 1 80 ? -2.603 -3.486 1.758 1.00 91.75 80 THR A C 1
ATOM 620 O O . THR A 1 80 ? -2.699 -2.464 1.081 1.00 91.75 80 THR A O 1
ATOM 623 N N . ASN A 1 81 ? -1.531 -3.743 2.507 1.00 94.88 81 ASN A N 1
ATOM 624 C CA . ASN A 1 81 ? -0.381 -2.855 2.663 1.00 94.88 81 ASN A CA 1
ATOM 625 C C . ASN A 1 81 ? 0.764 -3.181 1.675 1.00 94.88 81 ASN A C 1
ATOM 627 O O . ASN A 1 81 ? 1.908 -2.775 1.877 1.00 94.88 81 ASN A O 1
ATOM 631 N N . GLY A 1 82 ? 0.485 -3.940 0.608 1.00 94.06 82 GLY A N 1
ATOM 632 C CA . GLY A 1 82 ? 1.494 -4.415 -0.339 1.00 94.06 82 GLY A CA 1
ATOM 633 C C . GLY A 1 82 ? 1.274 -4.026 -1.795 1.00 94.06 82 GLY A C 1
ATOM 634 O O . GLY A 1 82 ? 0.147 -3.813 -2.250 1.00 94.06 82 GLY A O 1
ATOM 635 N N . VAL A 1 83 ? 2.374 -4.010 -2.549 1.00 94.81 83 VAL A N 1
ATOM 636 C CA . VAL A 1 83 ? 2.402 -3.908 -4.016 1.00 94.81 83 VAL A CA 1
ATOM 637 C C . VAL A 1 83 ? 3.638 -4.617 -4.582 1.00 94.81 83 VAL A C 1
ATOM 639 O O . VAL A 1 83 ? 4.675 -4.679 -3.923 1.00 94.81 83 VAL A O 1
ATOM 642 N N . TYR A 1 84 ? 3.554 -5.153 -5.802 1.00 95.69 84 TYR A N 1
ATOM 643 C CA . TYR A 1 84 ? 4.731 -5.613 -6.542 1.00 95.69 84 TYR A CA 1
ATOM 644 C C . TYR A 1 84 ? 5.319 -4.484 -7.368 1.00 95.69 84 TYR A C 1
ATOM 646 O O . TYR A 1 84 ? 4.623 -3.900 -8.192 1.00 95.69 84 TYR A O 1
ATOM 654 N N . LEU A 1 85 ? 6.611 -4.225 -7.188 1.00 95.75 85 LEU A N 1
ATOM 655 C CA . LEU A 1 85 ? 7.327 -3.206 -7.947 1.00 95.75 85 LEU A CA 1
ATOM 656 C C . LEU A 1 85 ? 8.548 -3.799 -8.649 1.00 95.75 85 LEU A C 1
ATOM 658 O O . LEU A 1 85 ? 9.192 -4.703 -8.098 1.00 95.75 85 LEU A O 1
ATOM 662 N N . PRO A 1 86 ? 8.876 -3.325 -9.861 1.00 96.38 86 PRO A N 1
ATOM 663 C CA . PRO A 1 86 ? 10.033 -3.796 -10.605 1.00 96.38 86 PRO A CA 1
ATOM 664 C C . PRO A 1 86 ? 11.329 -3.485 -9.851 1.00 96.38 86 PRO A C 1
ATOM 666 O O . PRO A 1 86 ? 11.526 -2.393 -9.332 1.00 96.38 86 PRO A O 1
ATOM 669 N N . THR A 1 87 ? 12.244 -4.443 -9.782 1.00 95.31 87 THR A N 1
ATOM 670 C CA . THR A 1 87 ? 13.586 -4.221 -9.223 1.00 95.31 87 THR A CA 1
ATOM 671 C C . THR A 1 87 ? 14.461 -3.436 -10.211 1.00 95.31 87 THR A C 1
ATOM 673 O O . THR A 1 87 ? 14.141 -3.387 -11.398 1.00 95.31 87 THR A O 1
ATOM 676 N N . PRO A 1 88 ? 15.616 -2.883 -9.792 1.00 94.31 88 PRO A N 1
ATOM 677 C CA . PRO A 1 88 ? 16.522 -2.188 -10.713 1.00 94.31 88 PRO A CA 1
ATOM 678 C C . PRO A 1 88 ? 17.023 -3.032 -11.898 1.00 94.31 88 PRO A C 1
ATOM 680 O O . PRO A 1 88 ? 17.506 -2.465 -12.872 1.00 94.31 88 PRO A O 1
ATOM 683 N N . ASN A 1 89 ? 16.921 -4.365 -11.810 1.00 93.38 89 ASN A N 1
ATOM 684 C CA . ASN A 1 89 ? 17.304 -5.318 -12.856 1.00 93.38 89 ASN A CA 1
ATOM 685 C C . ASN A 1 89 ? 16.081 -5.872 -13.626 1.00 93.38 89 ASN A C 1
ATOM 687 O O . ASN A 1 89 ? 16.168 -6.955 -14.209 1.00 93.38 89 ASN A O 1
ATOM 691 N N . ALA A 1 90 ? 14.911 -5.236 -13.535 1.00 93.69 90 ALA A N 1
ATOM 692 C CA . ALA A 1 90 ? 13.749 -5.629 -14.328 1.00 93.69 90 ALA A CA 1
AT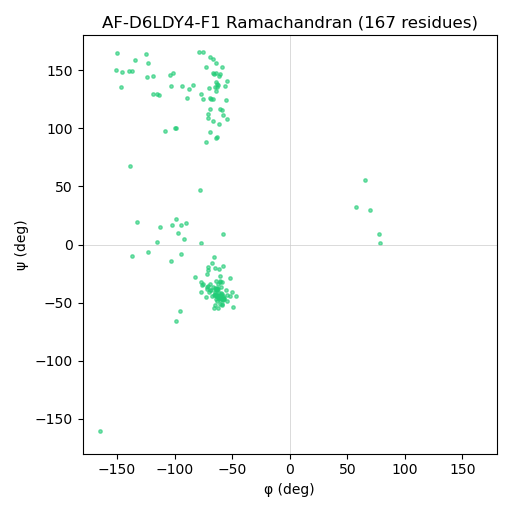OM 693 C C . ALA A 1 90 ? 13.991 -5.368 -15.818 1.00 93.69 90 ALA A C 1
ATOM 695 O O . ALA A 1 90 ? 14.679 -4.417 -16.184 1.00 93.69 90 ALA A O 1
ATOM 696 N N . ASP A 1 91 ? 13.401 -6.213 -16.662 1.00 92.56 91 ASP A N 1
ATOM 697 C CA . ASP A 1 91 ? 13.337 -5.977 -18.100 1.00 92.56 91 ASP A CA 1
ATOM 698 C C . ASP A 1 91 ? 12.440 -4.763 -18.362 1.00 92.56 91 ASP A C 1
ATOM 700 O O . ASP A 1 91 ? 11.217 -4.831 -18.218 1.00 92.56 91 ASP A O 1
ATOM 704 N N . THR A 1 92 ? 13.059 -3.640 -18.716 1.00 90.62 92 THR A N 1
ATOM 705 C CA . THR A 1 92 ? 12.366 -2.364 -18.911 1.00 90.62 92 THR A CA 1
ATOM 706 C C . THR A 1 92 ? 11.430 -2.374 -20.112 1.00 90.62 92 THR A C 1
ATOM 708 O O . THR A 1 92 ? 10.561 -1.516 -20.178 1.00 90.62 92 THR A O 1
ATOM 711 N N . SER A 1 93 ? 11.545 -3.343 -21.029 1.00 91.06 93 SER A N 1
ATOM 712 C CA . SER A 1 93 ? 10.583 -3.500 -22.129 1.00 91.06 93 SER A CA 1
ATOM 713 C C . SER A 1 93 ? 9.218 -4.018 -21.660 1.00 91.06 93 SER A C 1
ATOM 715 O O . SER A 1 93 ? 8.221 -3.857 -22.361 1.00 91.06 93 SER A O 1
ATOM 717 N N . LYS A 1 94 ? 9.166 -4.627 -20.466 1.00 90.69 94 LYS A N 1
ATOM 718 C CA . LYS A 1 94 ? 7.950 -5.183 -19.856 1.00 90.69 94 LYS A CA 1
ATOM 719 C C . LYS A 1 94 ? 7.366 -4.311 -18.747 1.00 90.69 94 LYS A C 1
ATOM 721 O O . LYS A 1 94 ? 6.240 -4.554 -18.320 1.00 90.69 94 LYS A O 1
ATOM 726 N N . VAL A 1 95 ? 8.135 -3.342 -18.255 1.00 89.56 95 VAL A N 1
ATOM 727 C CA . VAL A 1 95 ? 7.666 -2.342 -17.292 1.00 89.56 95 VAL A CA 1
ATOM 728 C C . VAL A 1 95 ? 7.067 -1.179 -18.067 1.00 89.56 95 VAL A C 1
ATOM 730 O O . VAL A 1 95 ? 7.679 -0.706 -19.021 1.00 89.56 95 VAL A O 1
ATOM 733 N N . THR A 1 96 ? 5.896 -0.694 -17.659 1.00 89.81 96 THR A N 1
ATOM 734 C CA . THR A 1 96 ? 5.266 0.447 -18.328 1.00 89.81 96 THR A CA 1
ATOM 735 C C . THR A 1 96 ? 5.539 1.730 -17.564 1.00 89.81 96 THR A C 1
ATOM 737 O O . THR A 1 96 ? 6.232 2.621 -18.044 1.00 89.81 96 THR A O 1
ATOM 740 N N . THR A 1 97 ? 5.006 1.820 -16.355 1.00 91.56 97 THR A N 1
ATOM 741 C CA . THR A 1 97 ? 4.883 3.075 -15.598 1.00 91.56 97 THR A CA 1
ATOM 742 C C . THR A 1 97 ? 5.262 2.906 -14.133 1.00 91.56 97 THR A C 1
ATOM 744 O O . THR A 1 97 ? 5.388 3.887 -13.406 1.00 91.56 97 THR A O 1
ATOM 747 N N . GLU A 1 98 ? 5.449 1.667 -13.690 1.00 94.44 98 GLU A N 1
ATOM 748 C CA . GLU A 1 98 ? 5.683 1.317 -12.303 1.00 94.44 98 GLU A CA 1
ATOM 749 C C . GLU A 1 98 ? 7.011 1.888 -11.797 1.00 94.44 98 GLU A C 1
ATOM 751 O O . GLU A 1 98 ? 8.062 1.752 -12.432 1.00 94.44 98 GLU A O 1
ATOM 756 N N . VAL A 1 99 ? 6.995 2.470 -10.595 1.00 94.12 99 VAL A N 1
ATOM 757 C CA . VAL A 1 99 ? 8.235 2.910 -9.945 1.00 94.12 99 VAL A CA 1
ATOM 758 C C . VAL A 1 99 ? 9.153 1.752 -9.568 1.00 94.12 99 VAL A C 1
ATOM 760 O O . VAL A 1 99 ? 8.722 0.681 -9.144 1.00 94.12 99 VAL A O 1
ATOM 763 N N . VAL A 1 100 ? 10.461 2.008 -9.634 1.00 94.69 100 VAL A N 1
ATOM 764 C CA . VAL A 1 100 ? 11.494 1.044 -9.247 1.00 94.69 100 VAL A CA 1
ATOM 765 C C . VAL A 1 100 ? 11.447 0.773 -7.744 1.00 94.69 100 VAL A C 1
ATOM 767 O O . VAL A 1 100 ? 11.587 1.678 -6.920 1.00 94.69 100 VAL A O 1
ATOM 770 N N . HIS A 1 101 ? 11.336 -0.502 -7.380 1.00 92.12 101 HIS A N 1
ATOM 771 C CA . HIS A 1 101 ? 11.504 -0.983 -6.019 1.00 92.12 101 HIS A CA 1
ATOM 772 C C . HIS A 1 101 ? 12.901 -0.628 -5.503 1.00 92.12 101 HIS A C 1
ATOM 774 O O . HIS A 1 101 ? 13.913 -1.183 -5.947 1.00 92.12 101 HIS A O 1
ATOM 780 N N . SER A 1 102 ? 12.960 0.215 -4.477 1.00 86.81 102 SER A N 1
ATOM 781 C CA . SER A 1 102 ? 14.208 0.588 -3.823 1.00 86.81 102 SER A CA 1
ATOM 782 C C . SER A 1 102 ? 14.012 0.811 -2.330 1.00 86.81 102 SER A C 1
ATOM 784 O O . SER A 1 102 ? 12.950 1.234 -1.881 1.00 86.81 102 SER A O 1
ATOM 786 N N . LYS A 1 103 ? 15.058 0.504 -1.561 1.00 81.38 103 LYS A N 1
ATOM 787 C CA . LYS A 1 103 ? 15.152 0.799 -0.131 1.00 81.38 103 LYS A CA 1
ATOM 788 C C . LYS A 1 103 ? 16.340 1.740 0.097 1.00 81.38 103 LYS A C 1
ATOM 790 O O . LYS A 1 103 ? 17.361 1.556 -0.565 1.00 81.38 103 LYS A O 1
ATOM 795 N N . PRO A 1 104 ? 16.253 2.679 1.055 1.00 88.44 104 PRO A N 1
ATOM 796 C CA . PRO A 1 104 ? 15.089 2.990 1.895 1.00 88.44 104 PRO A CA 1
ATOM 797 C C . PRO A 1 104 ? 14.037 3.853 1.172 1.00 88.44 104 PRO A C 1
ATOM 799 O O . PRO A 1 104 ? 14.329 4.479 0.150 1.00 88.44 104 PRO A O 1
ATOM 802 N N . ASN A 1 105 ? 12.830 3.935 1.742 1.00 91.12 105 ASN A N 1
ATOM 803 C CA . ASN A 1 105 ? 11.814 4.892 1.298 1.00 91.12 105 ASN A CA 1
ATOM 804 C C . ASN A 1 105 ? 12.312 6.330 1.524 1.00 91.12 105 ASN A C 1
ATOM 806 O O . ASN A 1 105 ? 12.912 6.645 2.562 1.00 91.12 105 ASN A O 1
ATOM 810 N N . GLY A 1 106 ? 12.065 7.196 0.542 1.00 93.44 106 GLY A N 1
ATOM 811 C CA . GLY A 1 106 ? 12.416 8.612 0.553 1.00 93.44 106 GLY A CA 1
ATOM 812 C C . GLY A 1 106 ? 11.626 9.397 1.597 1.00 93.44 106 GLY A C 1
ATOM 813 O O . GLY A 1 106 ? 10.590 8.946 2.086 1.00 93.44 106 GLY A O 1
ATOM 814 N N . LYS A 1 107 ? 12.145 10.571 1.975 1.00 94.44 107 LYS A N 1
ATOM 815 C CA . LYS A 1 107 ? 11.552 11.427 3.013 1.00 94.44 107 LYS A CA 1
ATOM 816 C C . LYS A 1 107 ? 10.118 11.839 2.659 1.00 94.44 107 LYS A C 1
ATOM 818 O O . LYS A 1 107 ? 9.227 11.581 3.454 1.00 94.44 107 LYS A O 1
ATOM 823 N N . GLU A 1 108 ? 9.908 12.362 1.454 1.00 94.38 108 GLU A N 1
ATOM 824 C CA . GLU A 1 108 ? 8.600 12.842 0.981 1.00 94.38 108 GLU A CA 1
ATOM 825 C C . GLU A 1 108 ? 7.528 11.745 1.010 1.00 94.38 108 GLU A C 1
ATOM 827 O O . GLU A 1 108 ? 6.441 11.956 1.535 1.00 94.38 108 GLU A O 1
ATOM 832 N N . TYR A 1 109 ? 7.856 10.544 0.521 1.00 96.25 109 TYR A N 1
ATOM 833 C CA . TYR A 1 109 ? 6.946 9.397 0.547 1.00 96.25 109 TYR A CA 1
ATOM 834 C C . TYR A 1 109 ? 6.548 9.009 1.980 1.00 96.25 109 TYR A C 1
ATOM 836 O O . TYR A 1 109 ? 5.375 8.781 2.266 1.00 96.25 109 TYR A O 1
ATOM 844 N N . LYS A 1 110 ? 7.529 8.961 2.894 1.00 96.12 110 LYS A N 1
ATOM 845 C CA . LYS A 1 110 ? 7.279 8.661 4.310 1.00 96.12 110 LYS A CA 1
ATOM 846 C C . LYS A 1 110 ? 6.410 9.728 4.960 1.00 96.12 110 LYS A C 1
ATOM 848 O O . LYS A 1 110 ? 5.447 9.367 5.616 1.00 96.12 110 LYS A O 1
ATOM 853 N N . GLU A 1 111 ? 6.734 11.007 4.773 1.00 96.31 111 GLU A N 1
ATOM 854 C CA . GLU A 1 111 ? 5.990 12.131 5.358 1.00 96.31 111 GLU A CA 1
ATOM 855 C C . GLU A 1 111 ? 4.553 12.201 4.844 1.00 96.31 111 GLU A C 1
ATOM 857 O O . GLU A 1 111 ? 3.646 12.470 5.629 1.00 96.31 111 GLU A O 1
ATOM 862 N N . LEU A 1 112 ? 4.334 11.904 3.559 1.00 97.00 112 LEU A N 1
ATOM 863 C CA . LEU A 1 112 ? 3.000 11.847 2.971 1.00 97.00 112 LEU A CA 1
ATOM 864 C C . LEU A 1 112 ? 2.120 10.823 3.696 1.00 97.00 112 LEU A C 1
ATOM 866 O O . LEU A 1 112 ? 1.037 11.183 4.144 1.00 97.00 112 LEU A O 1
ATOM 870 N N . LEU A 1 113 ? 2.594 9.584 3.863 1.00 97.69 113 LEU A N 1
ATOM 871 C CA . LEU A 1 113 ? 1.810 8.521 4.504 1.00 97.69 113 LEU A CA 1
ATOM 872 C C . LEU A 1 113 ? 1.752 8.655 6.031 1.00 97.69 113 LEU A C 1
ATOM 874 O O . LEU A 1 113 ? 0.715 8.375 6.626 1.00 97.69 113 LEU A O 1
ATOM 878 N N . GLU A 1 114 ? 2.827 9.125 6.671 1.00 97.38 114 GLU A N 1
ATOM 879 C CA . GLU A 1 114 ? 2.843 9.468 8.103 1.00 97.38 114 GLU A CA 1
ATOM 880 C C . GLU A 1 114 ? 1.857 10.575 8.464 1.00 97.38 114 GLU A C 1
ATOM 882 O O . GLU A 1 114 ? 1.489 10.697 9.631 1.00 97.38 114 GLU A O 1
ATOM 887 N N . LYS A 1 115 ? 1.447 11.378 7.480 1.00 97.81 115 LYS A N 1
ATOM 888 C CA . LYS A 1 115 ? 0.424 12.402 7.635 1.00 97.81 115 LYS A CA 1
ATOM 889 C C . LYS A 1 115 ? -0.957 11.893 7.216 1.00 97.81 115 LYS A C 1
ATOM 891 O O . LYS A 1 115 ? -1.872 11.927 8.027 1.00 97.81 115 LYS A O 1
ATOM 896 N N . SER A 1 116 ? -1.126 11.413 5.980 1.00 97.81 116 SER A N 1
ATOM 897 C CA . SER A 1 116 ? -2.462 11.129 5.431 1.00 97.81 116 SER A CA 1
ATOM 898 C C . SER A 1 116 ? -3.195 10.012 6.174 1.00 97.81 116 SER A C 1
ATOM 900 O O . SER A 1 116 ? -4.372 10.162 6.483 1.00 97.81 116 SER A O 1
ATOM 902 N N . ILE A 1 117 ? -2.503 8.924 6.518 1.00 98.38 117 ILE A N 1
ATOM 903 C CA . ILE A 1 117 ? -3.104 7.759 7.177 1.00 98.38 117 ILE A CA 1
ATOM 904 C C . ILE A 1 117 ? -3.690 8.103 8.561 1.00 98.38 117 ILE A C 1
ATOM 906 O O . ILE A 1 117 ? -4.869 7.816 8.781 1.00 98.38 117 ILE A O 1
ATOM 910 N N . PRO A 1 118 ? -2.937 8.702 9.509 1.00 98.44 118 PRO A N 1
ATOM 911 C CA . PRO A 1 118 ? -3.521 9.095 10.789 1.00 98.44 118 PRO A CA 1
ATOM 912 C C . PRO A 1 118 ? -4.550 10.225 10.652 1.00 98.44 118 PRO A C 1
ATOM 914 O O . PRO A 1 118 ? -5.563 10.154 11.341 1.00 98.44 118 PRO A O 1
ATOM 917 N N . ASP A 1 119 ? -4.350 11.199 9.752 1.00 98.56 119 ASP A N 1
ATOM 918 C CA . ASP A 1 119 ? -5.317 12.287 9.529 1.00 98.56 119 ASP A CA 1
ATOM 919 C C . ASP A 1 119 ? -6.687 11.734 9.085 1.00 98.56 119 ASP A C 1
ATOM 921 O O . ASP A 1 119 ? -7.721 12.195 9.560 1.00 98.56 119 ASP A O 1
ATOM 925 N N . ILE A 1 120 ? -6.722 10.735 8.191 1.00 98.19 120 ILE A N 1
ATOM 926 C CA . ILE A 1 120 ? -7.971 10.079 7.759 1.00 98.19 120 ILE A CA 1
ATOM 927 C C . ILE A 1 120 ? -8.679 9.437 8.953 1.00 98.19 120 ILE A C 1
ATOM 929 O O . ILE A 1 120 ? -9.862 9.695 9.177 1.00 98.19 120 ILE A O 1
ATOM 933 N N . ALA A 1 121 ? -7.951 8.634 9.734 1.00 98.06 121 ALA A N 1
ATOM 934 C CA . ALA A 1 121 ? -8.514 7.957 10.895 1.00 98.06 121 ALA A CA 1
ATOM 935 C C . ALA A 1 121 ? -9.058 8.958 11.928 1.00 98.06 121 ALA A C 1
ATOM 937 O O . ALA A 1 121 ? -10.198 8.827 12.361 1.00 98.06 121 ALA A O 1
ATOM 938 N N . GLU A 1 122 ? -8.282 9.988 12.278 1.00 98.31 122 GLU A N 1
ATOM 939 C CA . GLU A 1 122 ? -8.678 11.010 13.254 1.00 98.31 122 GLU A CA 1
ATOM 940 C C . GLU A 1 122 ? -9.895 11.818 12.783 1.00 98.31 122 GLU A C 1
ATOM 942 O O . GLU A 1 122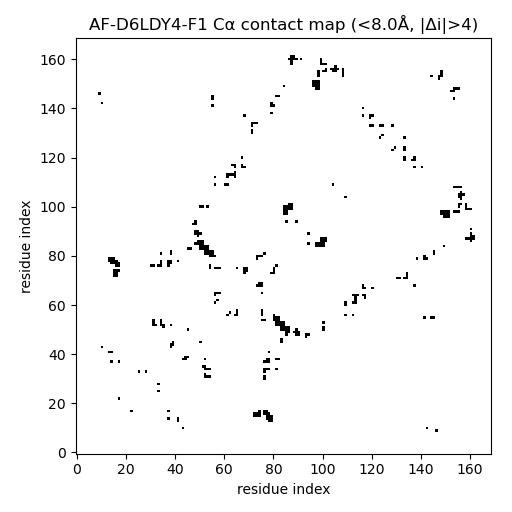 ? -10.846 12.010 13.540 1.00 98.31 122 GLU A O 1
ATOM 947 N N . ASN A 1 123 ? -9.914 12.250 11.520 1.00 98.12 123 ASN A N 1
ATOM 948 C CA . ASN A 1 123 ? -11.034 13.020 10.979 1.00 98.12 123 ASN A CA 1
ATOM 949 C C . ASN A 1 123 ? -12.340 12.221 10.974 1.00 98.12 123 ASN A C 1
ATOM 951 O O . ASN A 1 123 ? -13.393 12.778 11.277 1.00 98.12 123 ASN A O 1
ATOM 955 N N . MET A 1 124 ? -12.282 10.929 10.652 1.00 97.88 124 MET A N 1
ATOM 956 C CA . MET A 1 124 ? -13.462 10.066 10.661 1.00 97.88 124 MET A CA 1
ATOM 957 C C . MET A 1 124 ? -13.900 9.678 12.080 1.00 97.88 124 MET A C 1
ATOM 959 O O . MET A 1 124 ? -15.095 9.596 12.356 1.00 97.88 124 MET A O 1
ATOM 963 N N . GLU A 1 125 ? -12.962 9.503 13.014 1.00 97.75 125 GLU A N 1
ATOM 964 C CA . GLU A 1 12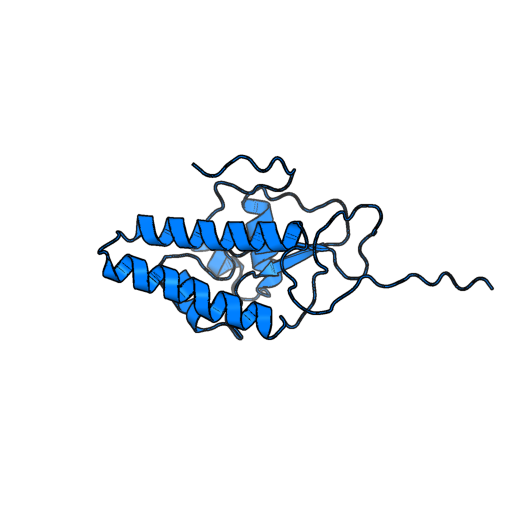5 ? -13.288 9.351 14.440 1.00 97.75 125 GLU A CA 1
ATOM 965 C C . GLU A 1 125 ? -14.048 10.580 14.961 1.00 97.75 125 GLU A C 1
ATOM 967 O O . GLU A 1 125 ? -15.071 10.439 15.632 1.00 97.75 125 GLU A O 1
ATOM 972 N N . ASN A 1 126 ? -13.614 11.786 14.580 1.00 97.81 126 ASN A N 1
ATOM 973 C CA . ASN A 1 126 ? -14.256 13.045 14.966 1.00 97.81 126 ASN A CA 1
ATOM 974 C C . ASN A 1 126 ? -15.675 13.217 14.394 1.00 97.81 126 ASN A C 1
ATOM 976 O O . ASN A 1 126 ? -16.461 14.000 14.930 1.00 97.81 126 ASN A O 1
ATOM 980 N N . THR A 1 127 ? -16.030 12.486 13.333 1.00 96.56 127 THR A N 1
ATOM 981 C CA . THR A 1 127 ? -17.391 12.454 12.776 1.00 96.56 127 THR A CA 1
ATOM 982 C C . THR A 1 127 ? -18.221 11.268 13.274 1.00 96.56 127 THR A C 1
ATOM 984 O O . THR A 1 127 ? -19.331 11.060 12.785 1.00 96.56 127 THR A O 1
ATOM 987 N N . ASN A 1 128 ? -17.735 10.529 14.281 1.00 96.75 128 ASN A N 1
ATOM 988 C CA . ASN A 1 128 ? -18.338 9.301 14.813 1.00 96.75 128 ASN A CA 1
ATOM 989 C C . ASN A 1 128 ? -18.523 8.196 13.757 1.00 96.75 128 ASN A C 1
ATOM 991 O O . ASN A 1 128 ? -19.472 7.414 13.848 1.00 96.75 128 ASN A O 1
ATOM 995 N N . ALA A 1 129 ? -17.633 8.119 12.762 1.00 97.56 129 ALA A N 1
ATOM 996 C CA . ALA A 1 129 ? -17.625 7.001 11.828 1.00 97.56 129 ALA A CA 1
ATOM 997 C C . ALA A 1 129 ? -17.371 5.679 12.568 1.00 97.56 129 ALA A C 1
ATOM 999 O O . ALA A 1 129 ? -16.623 5.608 13.548 1.00 97.56 129 ALA A O 1
ATOM 1000 N N . SER A 1 130 ? -17.998 4.613 12.087 1.00 97.69 130 SER A N 1
ATOM 1001 C CA . SER A 1 130 ? -17.801 3.269 12.613 1.00 97.69 130 SER A CA 1
ATOM 1002 C C . SER A 1 130 ? -16.408 2.726 12.287 1.00 97.69 130 SER A C 1
ATOM 1004 O O . SER A 1 130 ? -15.726 3.171 11.362 1.00 97.69 130 SER A O 1
ATOM 1006 N N . TYR A 1 131 ? -16.001 1.694 13.028 1.00 95.94 131 TYR A N 1
ATOM 1007 C CA . TYR A 1 131 ? -14.747 0.981 12.786 1.00 95.94 131 TYR A CA 1
ATOM 1008 C C . TYR A 1 131 ? -14.603 0.511 11.330 1.00 95.94 131 TYR A C 1
ATOM 1010 O O . TYR A 1 131 ? -13.540 0.675 10.732 1.00 95.94 131 TYR A O 1
ATOM 1018 N N . ASP A 1 132 ? -15.675 -0.046 10.763 1.00 91.31 132 ASP A N 1
ATOM 1019 C CA . ASP A 1 132 ? -15.676 -0.603 9.410 1.00 91.31 132 ASP A CA 1
ATOM 1020 C C . ASP A 1 132 ? -15.585 0.493 8.339 1.00 91.31 132 ASP A C 1
ATOM 1022 O O . ASP A 1 132 ? -14.906 0.306 7.329 1.00 91.31 132 ASP A O 1
ATOM 1026 N N . GLU A 1 133 ? -16.207 1.655 8.566 1.00 93.75 133 GLU A N 1
ATOM 1027 C CA . GLU A 1 133 ? -16.094 2.814 7.670 1.00 93.75 133 GLU A CA 1
ATOM 1028 C C . GLU A 1 133 ? -14.666 3.361 7.640 1.00 93.75 133 GLU A C 1
ATOM 1030 O O . GLU A 1 133 ? -14.125 3.620 6.565 1.00 93.75 133 GLU A O 1
ATOM 1035 N N . ILE A 1 134 ? -14.023 3.478 8.804 1.00 96.00 134 ILE A N 1
ATOM 1036 C CA . ILE A 1 134 ? -12.639 3.955 8.896 1.00 96.00 134 ILE A CA 1
ATOM 1037 C C . ILE A 1 134 ? -11.682 2.945 8.263 1.00 96.00 134 ILE A C 1
ATOM 1039 O O . ILE A 1 134 ? -10.802 3.321 7.489 1.00 96.00 134 ILE A O 1
ATOM 1043 N N . GLN A 1 135 ? -11.870 1.650 8.540 1.00 94.31 135 GLN A N 1
ATOM 1044 C CA . GLN A 1 135 ? -11.086 0.592 7.907 1.00 94.31 135 GLN A CA 1
ATOM 1045 C C . GLN A 1 135 ? -11.202 0.658 6.376 1.00 94.31 135 GLN A C 1
ATOM 1047 O O . GLN A 1 135 ? -10.183 0.598 5.686 1.00 94.31 135 GLN A O 1
ATOM 1052 N N . ALA A 1 136 ? -12.418 0.804 5.842 1.00 89.06 136 ALA A N 1
ATOM 1053 C CA . ALA A 1 136 ? -12.644 0.897 4.404 1.00 89.06 136 ALA A CA 1
ATOM 1054 C C . ALA A 1 136 ? -11.954 2.123 3.782 1.00 89.06 136 ALA A C 1
ATOM 1056 O O . ALA A 1 136 ? -11.385 2.021 2.695 1.00 89.06 136 ALA A O 1
ATOM 1057 N N . GLU A 1 137 ? -11.943 3.266 4.467 1.00 94.38 137 GLU A N 1
ATOM 1058 C CA . GLU A 1 137 ? -11.291 4.467 3.943 1.00 94.38 137 GLU A CA 1
ATOM 1059 C C . GLU A 1 137 ? -9.759 4.372 3.970 1.00 94.38 137 GLU A C 1
ATOM 1061 O O . GLU A 1 137 ? -9.086 4.769 3.017 1.00 94.38 137 GLU A O 1
ATOM 1066 N N . LEU A 1 138 ? -9.188 3.749 5.002 1.00 95.81 138 LEU A N 1
ATOM 1067 C CA . LEU A 1 138 ? -7.756 3.443 5.039 1.00 95.81 138 LEU A CA 1
ATOM 1068 C C . LEU A 1 138 ? -7.356 2.460 3.925 1.00 95.81 138 LEU A C 1
ATOM 1070 O O . LEU A 1 138 ? -6.307 2.621 3.297 1.00 95.81 138 LEU A O 1
ATOM 1074 N N . GLU A 1 139 ? -8.197 1.466 3.631 1.00 92.00 139 GLU A N 1
ATOM 1075 C CA . GLU A 1 139 ? -8.011 0.566 2.485 1.00 92.00 139 GLU A CA 1
ATOM 1076 C C . GLU A 1 139 ? -8.039 1.319 1.152 1.00 92.00 139 GLU A C 1
ATOM 1078 O O . GLU A 1 139 ? -7.205 1.050 0.278 1.00 92.00 139 GLU A O 1
ATOM 1083 N N . ASN A 1 140 ? -8.955 2.280 1.006 1.00 90.88 140 ASN A N 1
ATOM 1084 C CA . ASN A 1 140 ? -9.033 3.139 -0.172 1.00 90.88 140 ASN A CA 1
ATOM 1085 C C . ASN A 1 140 ? -7.753 3.962 -0.342 1.00 90.88 140 ASN A C 1
ATOM 1087 O O . ASN A 1 140 ? -7.195 3.987 -1.440 1.00 90.88 140 ASN A O 1
ATOM 1091 N N . GLU A 1 141 ? -7.236 4.572 0.726 1.00 95.44 141 GLU A N 1
ATOM 1092 C CA . GLU A 1 141 ? -6.001 5.363 0.668 1.00 95.44 141 GLU A CA 1
ATOM 1093 C C . GLU A 1 141 ? -4.772 4.507 0.320 1.00 95.44 141 GLU A C 1
ATOM 1095 O O . GLU A 1 141 ? -3.948 4.890 -0.521 1.00 95.44 141 GLU A O 1
ATOM 1100 N N . LEU A 1 142 ? -4.664 3.300 0.885 1.00 95.12 142 LEU A N 1
ATOM 1101 C CA . LEU A 1 142 ? -3.610 2.349 0.516 1.00 95.12 142 LEU A CA 1
ATOM 1102 C C . LEU A 1 142 ? -3.738 1.907 -0.947 1.00 95.12 142 LEU A C 1
ATOM 1104 O O . LEU A 1 142 ? -2.735 1.797 -1.658 1.00 95.12 142 LEU A O 1
ATOM 1108 N N . ASN A 1 143 ? -4.958 1.696 -1.440 1.00 92.25 143 ASN A N 1
ATOM 1109 C CA . ASN A 1 143 ? -5.177 1.360 -2.840 1.00 92.25 143 ASN A CA 1
ATOM 1110 C C . ASN A 1 143 ? -4.855 2.527 -3.788 1.00 92.25 143 ASN A C 1
ATOM 1112 O O . ASN A 1 143 ? -4.236 2.313 -4.830 1.00 92.25 143 ASN A O 1
ATOM 1116 N N . ASN A 1 144 ? -5.191 3.760 -3.412 1.00 92.19 144 ASN A N 1
ATOM 1117 C CA . ASN A 1 144 ? -4.811 4.958 -4.158 1.00 92.19 144 ASN A CA 1
ATOM 1118 C C . ASN A 1 144 ? -3.288 5.108 -4.211 1.00 92.19 144 ASN A C 1
ATOM 1120 O O . ASN A 1 144 ? -2.722 5.349 -5.276 1.00 92.19 144 ASN A O 1
ATOM 1124 N N . THR A 1 145 ? -2.611 4.896 -3.081 1.00 95.25 145 THR A N 1
ATOM 1125 C CA . THR A 1 145 ? -1.145 4.890 -3.005 1.00 95.25 145 THR A CA 1
ATOM 1126 C C . THR A 1 145 ? -0.557 3.834 -3.938 1.00 95.25 145 THR A C 1
ATOM 1128 O O . THR A 1 145 ? 0.317 4.146 -4.745 1.00 95.25 145 THR A O 1
ATOM 1131 N N . ARG A 1 146 ? -1.082 2.602 -3.907 1.00 94.50 146 ARG A N 1
ATOM 1132 C CA . ARG A 1 146 ? -0.687 1.523 -4.824 1.00 94.50 146 ARG A CA 1
ATOM 1133 C C . ARG A 1 146 ? -0.817 1.944 -6.289 1.00 94.50 146 ARG A C 1
ATOM 1135 O O . ARG A 1 146 ? 0.127 1.752 -7.050 1.00 94.50 146 ARG A O 1
ATOM 1142 N N . ILE A 1 147 ? -1.951 2.527 -6.680 1.00 91.88 147 ILE A N 1
ATOM 1143 C CA . ILE A 1 147 ? -2.186 2.990 -8.057 1.00 91.88 147 ILE A CA 1
ATOM 1144 C C . ILE A 1 147 ? -1.161 4.055 -8.450 1.00 91.88 147 ILE A C 1
ATOM 1146 O O . ILE A 1 147 ? -0.557 3.943 -9.515 1.00 91.88 147 ILE A O 1
ATOM 1150 N N . LYS A 1 148 ? -0.897 5.040 -7.586 1.00 94.56 148 LYS A N 1
ATOM 1151 C CA . LYS A 1 148 ? 0.097 6.092 -7.854 1.00 94.56 148 LYS A CA 1
ATOM 1152 C C . LYS A 1 148 ? 1.515 5.540 -8.021 1.00 94.56 148 LYS A C 1
ATOM 1154 O O . LYS A 1 148 ? 2.284 6.052 -8.828 1.00 94.56 148 LYS A O 1
ATOM 1159 N N . LEU A 1 149 ? 1.869 4.479 -7.293 1.00 95.00 149 LEU A N 1
ATOM 1160 C CA . LEU A 1 149 ? 3.153 3.795 -7.475 1.00 95.00 149 LEU A CA 1
ATOM 1161 C C . LEU A 1 149 ? 3.213 3.026 -8.806 1.00 95.00 149 LEU A C 1
ATOM 1163 O O . LEU A 1 149 ? 4.229 3.048 -9.498 1.00 95.00 149 LEU A O 1
ATOM 1167 N N . LEU A 1 150 ? 2.126 2.352 -9.187 1.00 93.56 150 LEU A N 1
ATOM 1168 C CA . LEU A 1 150 ? 2.062 1.583 -10.434 1.00 93.56 150 LEU A CA 1
ATOM 1169 C C . LEU A 1 150 ? 1.999 2.471 -11.689 1.00 93.56 150 LEU A C 1
ATOM 1171 O O . LEU A 1 150 ? 2.414 2.053 -12.766 1.00 93.56 150 LEU A O 1
ATOM 1175 N N . THR A 1 151 ? 1.502 3.697 -11.554 1.00 92.62 151 THR A N 1
ATOM 1176 C CA . THR A 1 151 ? 1.407 4.696 -12.635 1.00 92.62 151 THR A CA 1
ATOM 1177 C C . THR A 1 151 ? 2.594 5.657 -12.677 1.00 92.62 151 THR A C 1
ATOM 1179 O O . THR A 1 151 ? 2.712 6.445 -13.611 1.00 92.62 151 THR A O 1
ATOM 1182 N N . GLY A 1 152 ? 3.479 5.610 -11.679 1.00 91.94 152 GLY A N 1
ATOM 1183 C CA . GLY A 1 152 ? 4.632 6.505 -11.593 1.00 91.94 152 GLY A CA 1
ATOM 1184 C C . GLY A 1 152 ? 4.307 7.914 -11.085 1.00 91.94 152 GLY A C 1
ATOM 1185 O O . GLY A 1 152 ? 5.217 8.736 -10.968 1.00 91.94 152 GLY A O 1
ATOM 1186 N N . GLU A 1 153 ? 3.044 8.192 -10.746 1.00 94.00 153 GLU A N 1
ATOM 1187 C CA . GLU A 1 153 ? 2.587 9.468 -10.179 1.00 94.00 153 GLU A CA 1
ATOM 1188 C C . GLU A 1 153 ? 3.198 9.749 -8.801 1.00 94.00 153 GLU A C 1
ATOM 1190 O O . GLU A 1 153 ? 3.437 10.902 -8.444 1.00 94.00 153 GLU A O 1
ATOM 1195 N N . LEU A 1 154 ? 3.474 8.696 -8.025 1.00 94.12 154 LEU A N 1
ATOM 1196 C CA . LEU A 1 154 ? 4.148 8.787 -6.734 1.00 94.12 154 LEU A CA 1
ATOM 1197 C C . LEU A 1 154 ? 5.494 8.072 -6.792 1.00 94.12 154 LEU A C 1
ATOM 1199 O O . LEU A 1 154 ? 5.586 6.905 -7.167 1.00 94.12 154 LEU A O 1
ATOM 1203 N N . LYS A 1 155 ? 6.546 8.764 -6.355 1.00 92.94 155 LYS A N 1
ATOM 1204 C CA . LYS A 1 155 ? 7.891 8.201 -6.224 1.00 92.94 155 LYS A CA 1
ATOM 1205 C C . LYS A 1 155 ? 8.118 7.690 -4.810 1.00 92.94 155 LYS A C 1
ATOM 1207 O O . LYS A 1 155 ? 7.824 8.385 -3.844 1.00 92.94 155 LYS A O 1
ATOM 1212 N N . ILE A 1 156 ? 8.724 6.509 -4.685 1.00 92.25 156 ILE A N 1
ATOM 1213 C CA . ILE A 1 156 ? 9.201 6.018 -3.382 1.00 92.25 156 ILE A CA 1
ATOM 1214 C C . ILE A 1 156 ? 10.497 6.733 -3.001 1.00 92.25 156 ILE A C 1
ATOM 1216 O O . ILE A 1 156 ? 10.704 7.075 -1.841 1.00 92.25 156 ILE A O 1
ATOM 1220 N N . ASN A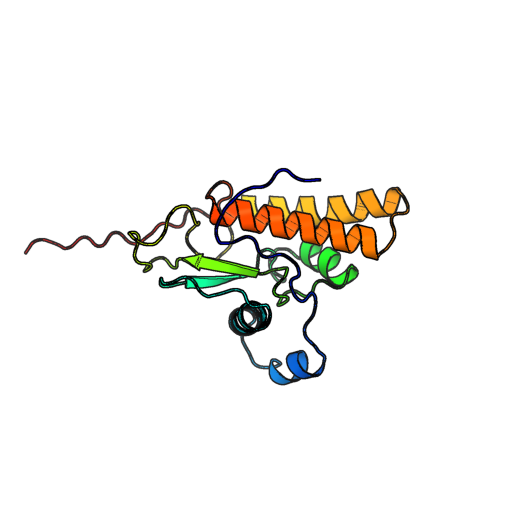 1 157 ? 11.384 6.939 -3.975 1.00 90.44 157 ASN A N 1
ATOM 1221 C CA . ASN A 1 157 ? 12.637 7.685 -3.882 1.00 90.44 157 ASN A CA 1
ATOM 1222 C C . ASN A 1 157 ? 13.156 7.985 -5.310 1.00 90.44 157 ASN A C 1
ATOM 1224 O O . ASN A 1 157 ? 12.399 7.921 -6.277 1.00 90.44 157 ASN A O 1
ATOM 1228 N N . ASN A 1 158 ? 14.451 8.285 -5.451 1.00 90.12 158 ASN A N 1
ATOM 1229 C CA . ASN A 1 158 ? 15.090 8.613 -6.732 1.00 90.12 158 ASN A CA 1
ATOM 1230 C C . ASN A 1 158 ? 15.657 7.396 -7.495 1.00 90.12 158 ASN A C 1
ATOM 1232 O O . ASN A 1 158 ? 16.528 7.567 -8.351 1.00 90.12 158 ASN A O 1
ATOM 1236 N N . ALA A 1 159 ? 15.228 6.172 -7.173 1.00 90.81 159 ALA A N 1
ATOM 1237 C CA . ALA A 1 159 ? 15.725 4.969 -7.829 1.00 90.81 159 ALA A CA 1
ATOM 1238 C C . ALA A 1 159 ? 15.378 4.921 -9.319 1.00 90.81 159 ALA A C 1
ATOM 1240 O O . ALA A 1 159 ? 14.333 5.394 -9.763 1.00 90.81 159 ALA A O 1
ATOM 1241 N N . LYS A 1 160 ? 16.286 4.314 -10.082 1.00 90.81 1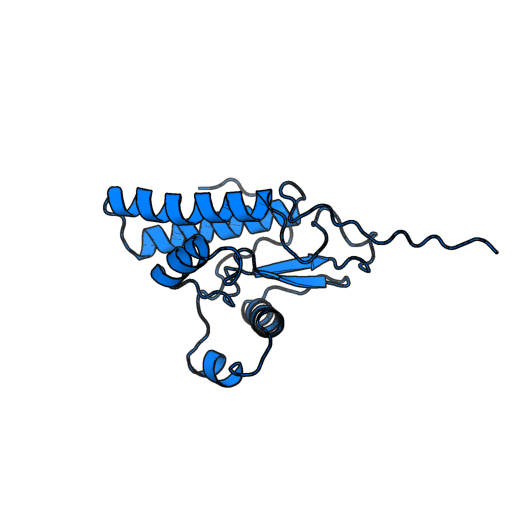60 LYS A N 1
ATOM 1242 C CA . LYS A 1 160 ? 16.198 4.154 -11.532 1.00 90.81 160 LYS A CA 1
ATOM 1243 C C . LYS A 1 160 ? 16.557 2.723 -11.910 1.00 90.81 160 LYS A C 1
ATOM 1245 O O . LYS A 1 160 ? 17.234 2.024 -11.151 1.00 90.81 160 LYS A O 1
ATOM 1250 N N . PHE A 1 161 ? 16.111 2.303 -13.088 1.00 90.69 161 PHE A N 1
ATOM 1251 C CA . PHE A 1 161 ? 16.587 1.070 -13.702 1.00 90.69 161 PHE A CA 1
ATOM 1252 C C . PHE A 1 161 ? 18.089 1.155 -13.938 1.00 90.69 161 PHE A C 1
ATOM 1254 O O . PHE A 1 161 ? 18.620 2.233 -14.217 1.00 90.69 161 PHE A O 1
ATOM 1261 N N . LYS A 1 162 ? 18.781 0.022 -13.826 1.00 86.75 162 LYS A N 1
ATOM 1262 C CA . LYS A 1 162 ? 20.169 -0.035 -14.270 1.00 86.75 162 LYS A CA 1
ATOM 1263 C C . LYS A 1 162 ? 20.190 0.080 -15.787 1.00 86.75 162 LYS A C 1
ATOM 1265 O O . LYS A 1 162 ? 19.548 -0.708 -16.476 1.00 86.75 162 LYS A O 1
ATOM 1270 N N . THR A 1 163 ? 20.948 1.036 -16.303 1.00 71.56 163 THR A N 1
ATOM 1271 C CA . THR A 1 163 ? 21.301 1.058 -17.716 1.00 71.56 163 THR A CA 1
ATOM 1272 C C . THR A 1 163 ? 22.252 -0.104 -17.967 1.00 71.56 163 THR A C 1
ATOM 1274 O O . THR A 1 163 ? 23.345 -0.169 -17.406 1.00 71.56 163 THR A O 1
ATOM 1277 N N . THR A 1 164 ? 21.841 -1.068 -18.787 1.00 57.25 164 THR A N 1
ATOM 1278 C CA . THR A 1 164 ? 22.803 -1.976 -19.404 1.00 57.25 164 THR A CA 1
ATOM 1279 C C . THR A 1 164 ? 23.541 -1.176 -20.466 1.00 57.25 164 THR A C 1
ATOM 1281 O O . THR A 1 164 ? 23.124 -1.150 -21.622 1.00 57.25 164 THR A O 1
ATOM 1284 N N . GLU A 1 165 ? 24.626 -0.504 -20.087 1.00 47.12 165 GLU A N 1
ATOM 1285 C CA . GLU A 1 165 ? 25.674 -0.200 -21.054 1.00 47.12 165 GLU A CA 1
ATOM 1286 C C . GLU A 1 165 ? 26.231 -1.552 -21.503 1.00 47.12 165 GLU A C 1
ATOM 1288 O O . GLU A 1 165 ? 27.089 -2.154 -20.857 1.00 47.12 165 GLU A O 1
ATOM 1293 N N . LYS A 1 166 ? 25.676 -2.093 -22.593 1.00 48.56 166 LYS A N 1
ATOM 1294 C CA . LYS A 1 166 ? 26.432 -3.027 -23.416 1.00 48.56 166 LYS A CA 1
ATOM 1295 C C . LYS A 1 166 ? 27.584 -2.199 -23.965 1.00 48.56 166 LYS A C 1
ATOM 1297 O O . LYS A 1 166 ? 27.417 -1.515 -24.964 1.00 48.56 166 LYS A O 1
ATOM 1302 N N . GLY A 1 167 ? 28.704 -2.199 -23.246 1.00 42.94 167 GLY A N 1
ATOM 1303 C CA . GLY A 1 167 ? 29.962 -1.718 -23.783 1.00 42.94 167 GLY A CA 1
ATOM 1304 C C . GLY A 1 167 ? 30.215 -2.487 -25.070 1.00 42.94 167 GLY A C 1
ATOM 1305 O O . GLY A 1 167 ? 30.451 -3.695 -25.031 1.00 42.94 167 GLY A O 1
ATOM 1306 N N . GLU A 1 168 ? 30.075 -1.799 -26.197 1.00 41.03 168 GLU A N 1
ATOM 1307 C CA . GLU A 1 168 ? 30.661 -2.233 -27.453 1.00 41.03 168 GLU A CA 1
ATOM 1308 C C . GLU A 1 168 ? 32.167 -2.351 -27.189 1.00 41.03 168 GLU A C 1
ATOM 1310 O O . GLU A 1 168 ? 32.835 -1.371 -26.853 1.00 41.03 168 GLU A O 1
ATOM 1315 N N . LYS A 1 169 ? 32.660 -3.589 -27.196 1.00 41.50 169 LYS A N 1
ATOM 1316 C CA . LYS A 1 169 ? 34.083 -3.909 -27.277 1.00 41.50 169 LYS A CA 1
ATOM 1317 C C . LYS A 1 169 ? 34.404 -4.280 -28.710 1.00 41.50 169 LYS A C 1
ATOM 1319 O O . LYS A 1 169 ? 33.558 -4.982 -29.309 1.00 41.50 169 LYS A O 1
#

pLDDT: mean 85.68, std 16.81, range [29.34, 98.56]

InterPro domains:
  IPR032871 AHH domain-containing protein [PF14412] (38-139)

Organism: NCBI:txid469621

Mean predicted aligned error: 6.7 Å

Foldseek 3Di:
DDDDDDDPQQQPDFAQDDDPVLCVVCVPPDLQVLLVVSCVVSVNDAFPWAKTKDFLDDCVLQVQLQVLSVVLRRHRSGPLRIDIAHALAIDVVRQDAAEHDDPDFDPVSSVVSSPPRNVLLVVCVVVVHDSVRSNVVSSVVSSVSRVCNSRNVDYRDDDHRDDPPPPPD

Nearest PDB structures (foldseek):
  8etq-assembly1_A  TM=2.677E-01  e=4.786E+00  synthetic construct

Radius of gyration: 16.74 Å; Cα contacts (8 Å, |Δi|>4): 234; chains: 1; bounding box: 53×33×43 Å

Sequence (169 aa):
MYKEVEGKNKVTNIPKNLTKKEMENNKNKANSKILDKQLQNAGVKKPDYNCAAHHLVSDATMPKATKALNKYGIEINSATNGVYLPTPNADTSKVTTEVVHSKPNGKEYKELLEKSIPDIAENMENTNASYDEIQAELENELNNTRIKLLTGELKINNAKFKTTEKGEK